Protein AF-A0A2S8ZWD6-F1 (afdb_monomer_lite)

pLDDT: mean 84.06, std 10.16, range [50.44, 96.31]

Sequence (139 aa):
MTQAKFYTILLLFLILGFFHAQSLKLKIVDSESGNPVPHARIILSNTVLYSNDDGFILLPENSNNLEVSASGYQTEKLGNYNSIIKLKPLYKDIEEVKIINVDIKKIFSDVLKNYEKRYYDQHSLYDIIYRKKIIAMIV

Foldseek 3Di:
DVVVVVVVVVVVVVVVVPPDDDWQKAFEAAQPPRAGAFQKWKDQPPDIWGAHPRRIDTHHPPGAFIWIGDPQWDIDTGRDDDSYHHTYGDDDDDPDDDDDDDDPVVVVVVCVVCVCVPPPDDDDDDDDDDDDDDDDDDD

Secondary structure (DSSP, 8-state):
--HHHHHHHHHHHHHGGG----EEEEEEEETTT--B-TT-EEEETTEEEE--TTSEEEEETT--SEEEE-TTB--EEESS--SEEEEPB---PPPP-------HHHHHHHHHHHHHHHH-PPP----------------

Structure (mmCIF, N/CA/C/O backbone):
data_AF-A0A2S8ZWD6-F1
#
_entry.id   AF-A0A2S8ZWD6-F1
#
loop_
_atom_site.group_PDB
_atom_site.id
_atom_site.type_symbol
_atom_site.label_atom_id
_atom_site.label_alt_id
_atom_site.label_comp_id
_atom_site.label_asym_id
_atom_site.label_entity_id
_atom_site.label_seq_id
_atom_site.pdbx_PDB_ins_code
_atom_site.Cartn_x
_atom_site.Cartn_y
_atom_site.Cartn_z
_atom_site.occupancy
_atom_site.B_iso_or_equiv
_atom_site.auth_seq_id
_atom_site.auth_comp_id
_atom_site.auth_asym_id
_atom_site.auth_atom_id
_atom_site.pdbx_PDB_model_num
ATOM 1 N N . MET A 1 1 ? 27.989 -15.617 -56.433 1.00 55.81 1 MET A N 1
ATOM 2 C CA . MET A 1 1 ? 26.880 -14.781 -55.901 1.00 55.81 1 MET A CA 1
ATOM 3 C C . MET A 1 1 ? 26.263 -15.328 -54.598 1.00 55.81 1 MET A C 1
ATOM 5 O O . MET A 1 1 ? 25.186 -14.895 -54.207 1.00 55.81 1 MET A O 1
ATOM 9 N N . THR A 1 2 ? 26.929 -16.269 -53.917 1.00 70.62 2 THR A N 1
ATOM 10 C CA . THR A 1 2 ? 26.431 -16.995 -52.728 1.00 70.62 2 THR A CA 1
ATOM 11 C C . THR A 1 2 ? 27.067 -16.513 -51.422 1.00 70.62 2 THR A C 1
ATOM 13 O O . THR A 1 2 ? 26.361 -16.373 -50.432 1.00 70.62 2 THR A O 1
ATOM 16 N N . GLN A 1 3 ? 28.357 -16.156 -51.433 1.00 71.12 3 GLN A N 1
ATOM 17 C CA . GLN A 1 3 ? 29.059 -15.679 -50.233 1.00 71.12 3 GLN A CA 1
ATOM 18 C C . GLN A 1 3 ? 28.533 -14.327 -49.735 1.00 71.12 3 GLN A C 1
ATOM 20 O O . GLN A 1 3 ? 28.237 -14.175 -48.556 1.00 71.12 3 GLN A O 1
ATOM 25 N N . ALA A 1 4 ? 28.307 -13.369 -50.641 1.00 76.94 4 ALA A N 1
ATOM 26 C CA . ALA A 1 4 ? 27.738 -12.069 -50.281 1.00 76.94 4 ALA A CA 1
ATOM 27 C C . ALA A 1 4 ? 26.372 -12.207 -49.589 1.00 76.94 4 ALA A C 1
ATOM 29 O O . ALA A 1 4 ? 26.150 -11.553 -48.577 1.00 76.94 4 ALA A O 1
ATOM 30 N N . LYS A 1 5 ? 25.511 -13.117 -50.078 1.00 78.19 5 LYS A N 1
ATOM 31 C CA . LYS A 1 5 ? 24.193 -13.418 -49.490 1.00 78.19 5 LYS A CA 1
ATOM 32 C C . LYS A 1 5 ? 24.308 -14.023 -48.089 1.00 78.19 5 LYS A C 1
ATOM 34 O O . LYS A 1 5 ? 23.533 -13.660 -47.214 1.00 78.19 5 LYS A O 1
ATOM 39 N N . PHE A 1 6 ? 25.292 -14.896 -47.864 1.00 83.44 6 PHE A N 1
ATOM 40 C CA . PHE A 1 6 ? 25.565 -15.468 -46.544 1.00 83.44 6 PHE A CA 1
ATOM 41 C C . PHE A 1 6 ? 25.989 -14.391 -45.535 1.00 83.44 6 PHE A C 1
ATOM 43 O O . PHE A 1 6 ? 25.418 -14.316 -44.450 1.00 83.44 6 PHE A O 1
ATOM 50 N N . TYR A 1 7 ? 26.895 -13.486 -45.920 1.00 85.50 7 TYR A N 1
ATOM 51 C CA . TYR A 1 7 ? 27.267 -12.348 -45.072 1.00 85.50 7 TYR A CA 1
ATOM 52 C C . TYR A 1 7 ? 26.099 -11.386 -44.829 1.00 85.50 7 TYR A C 1
ATOM 54 O O . TYR A 1 7 ? 25.987 -10.844 -43.734 1.00 85.50 7 TYR A O 1
ATOM 62 N N . THR A 1 8 ? 25.197 -11.205 -45.803 1.00 84.38 8 THR A N 1
ATOM 63 C CA . THR A 1 8 ? 24.002 -10.366 -45.598 1.00 84.38 8 THR A CA 1
ATOM 64 C C . THR A 1 8 ? 23.041 -10.993 -44.588 1.00 84.38 8 THR A C 1
ATOM 66 O O . THR A 1 8 ? 22.495 -10.288 -43.745 1.00 84.38 8 THR A O 1
ATOM 69 N N . ILE A 1 9 ? 22.861 -12.317 -44.633 1.00 85.75 9 ILE A N 1
ATOM 70 C CA . ILE A 1 9 ? 22.023 -13.056 -43.676 1.00 85.75 9 ILE A CA 1
ATOM 71 C C . ILE A 1 9 ? 22.645 -13.030 -42.274 1.00 85.75 9 ILE A C 1
ATOM 73 O O . ILE A 1 9 ? 21.934 -12.814 -41.295 1.00 85.75 9 ILE A O 1
ATOM 77 N N . LEU A 1 10 ? 23.968 -13.190 -42.170 1.00 84.81 10 LEU A N 1
ATOM 78 C CA . LEU A 1 10 ? 24.691 -13.110 -40.899 1.00 84.81 10 LEU A CA 1
ATOM 79 C C . LEU A 1 10 ? 24.597 -11.708 -40.276 1.00 84.81 10 LEU A C 1
ATOM 81 O O . LEU A 1 10 ? 24.362 -11.578 -39.077 1.00 84.81 10 LEU A O 1
ATOM 85 N N . LEU A 1 11 ? 24.720 -10.659 -41.095 1.00 84.25 11 LEU A N 1
ATOM 86 C CA . LEU A 1 11 ? 24.554 -9.273 -40.659 1.00 84.25 11 LEU A CA 1
ATOM 87 C C . LEU A 1 11 ? 23.120 -8.999 -40.180 1.00 84.25 11 LEU A C 1
ATOM 89 O O . LEU A 1 11 ? 22.932 -8.346 -39.158 1.00 84.25 11 LEU A O 1
ATOM 93 N N . LEU A 1 12 ? 22.112 -9.541 -40.870 1.00 83.75 12 LEU A N 1
ATOM 94 C CA . LEU A 1 12 ? 20.710 -9.415 -40.467 1.00 83.75 12 LEU A CA 1
ATOM 95 C C . LEU A 1 12 ? 20.442 -10.097 -39.114 1.00 83.75 12 LEU A C 1
ATOM 97 O O . LEU A 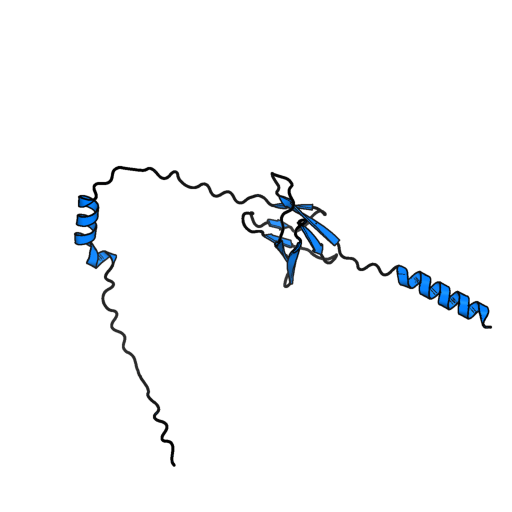1 12 ? 19.761 -9.523 -38.268 1.00 83.75 12 LEU A O 1
ATOM 101 N N . PHE A 1 13 ? 21.031 -11.274 -38.873 1.00 81.31 13 PHE A N 1
ATOM 102 C CA . PHE A 1 13 ? 20.945 -11.965 -37.580 1.00 81.31 13 PHE A CA 1
ATOM 103 C C . PHE A 1 13 ? 21.600 -11.180 -36.436 1.00 81.31 13 PHE A C 1
ATOM 105 O O . PHE A 1 13 ? 21.088 -11.196 -35.319 1.00 81.31 13 PHE A O 1
ATOM 112 N N . LEU A 1 14 ? 22.690 -10.457 -36.708 1.00 78.88 14 LEU A N 1
ATOM 113 C CA . LEU A 1 14 ? 23.361 -9.624 -35.707 1.00 78.88 14 LEU A CA 1
ATOM 114 C C . LEU A 1 14 ? 22.517 -8.397 -35.313 1.00 78.88 14 LEU A C 1
ATOM 116 O O . LEU A 1 14 ? 22.528 -7.986 -34.157 1.00 78.88 14 LEU A O 1
ATOM 120 N N . ILE A 1 15 ? 21.754 -7.832 -36.255 1.00 77.31 15 ILE A N 1
ATOM 121 C CA . ILE A 1 15 ? 20.920 -6.640 -36.020 1.00 77.31 15 ILE A CA 1
ATOM 122 C C . ILE A 1 15 ? 19.639 -6.986 -35.237 1.00 77.31 15 ILE A C 1
ATOM 124 O O . ILE A 1 15 ? 19.160 -6.174 -34.446 1.00 77.31 15 ILE A O 1
ATOM 128 N N . LEU A 1 16 ? 19.113 -8.207 -35.383 1.00 72.06 16 LEU A N 1
ATOM 129 C CA . LEU A 1 16 ? 17.926 -8.670 -34.646 1.00 72.06 16 LEU A CA 1
ATOM 130 C C . LEU A 1 16 ? 18.145 -8.769 -33.122 1.00 72.06 16 LEU A C 1
ATOM 132 O O . LEU A 1 16 ? 17.174 -8.790 -32.372 1.00 72.06 16 LEU A O 1
ATOM 136 N N . GLY A 1 17 ? 19.395 -8.781 -32.646 1.00 68.12 17 GLY A N 1
ATOM 137 C CA . GLY A 1 17 ? 19.715 -8.789 -31.213 1.00 68.12 17 GLY A CA 1
ATOM 138 C C . GLY A 1 17 ? 19.485 -7.455 -30.488 1.00 68.12 17 GLY A C 1
ATOM 139 O O . GLY A 1 17 ? 19.499 -7.435 -29.261 1.00 68.12 17 GLY A O 1
ATOM 140 N N . PHE A 1 18 ? 19.259 -6.351 -31.211 1.00 65.81 18 PHE A N 1
ATOM 141 C CA . PHE A 1 18 ? 19.119 -5.011 -30.618 1.00 65.81 18 PHE A CA 1
ATOM 142 C C . PHE A 1 18 ? 17.680 -4.616 -30.257 1.00 65.81 18 PHE A C 1
ATOM 144 O O . PHE A 1 18 ? 17.454 -3.517 -29.751 1.00 65.81 18 PHE A O 1
ATOM 151 N N . PHE A 1 19 ? 16.697 -5.494 -30.467 1.00 64.19 19 PHE A N 1
ATOM 152 C CA . PHE A 1 19 ? 15.323 -5.254 -30.023 1.00 64.19 19 PHE A CA 1
ATOM 153 C C . PHE A 1 19 ? 15.191 -5.535 -28.517 1.00 64.19 19 PHE A C 1
ATOM 155 O O . PHE A 1 19 ? 14.666 -6.565 -28.098 1.00 64.19 19 PHE A O 1
ATOM 162 N N . HIS A 1 20 ? 15.679 -4.616 -27.683 1.00 59.47 20 HIS A N 1
ATOM 163 C CA . HIS A 1 20 ? 15.364 -4.613 -26.257 1.00 59.47 20 HIS A CA 1
ATOM 164 C C . HIS A 1 20 ? 13.905 -4.187 -26.053 1.00 59.47 20 HIS A C 1
ATOM 166 O O . HIS A 1 20 ? 13.491 -3.123 -26.511 1.00 59.47 20 HIS A O 1
ATOM 172 N N . ALA A 1 21 ? 13.123 -4.999 -25.339 1.00 62.22 21 ALA A N 1
ATOM 173 C CA . ALA A 1 21 ? 11.825 -4.574 -24.831 1.00 62.22 21 ALA A CA 1
ATOM 174 C C . ALA A 1 21 ? 12.040 -3.448 -23.803 1.00 62.22 21 ALA A C 1
ATOM 176 O O . ALA A 1 21 ? 12.643 -3.660 -22.750 1.00 62.22 21 ALA A O 1
ATOM 177 N N . GLN A 1 22 ? 11.589 -2.239 -24.134 1.00 65.88 22 GLN A N 1
ATOM 178 C CA . GLN A 1 22 ? 11.744 -1.037 -23.313 1.00 65.88 22 GLN A CA 1
ATOM 179 C C . GLN A 1 22 ? 10.706 -1.036 -22.181 1.00 65.88 22 GLN A C 1
ATOM 181 O O . GLN A 1 22 ? 9.612 -0.489 -22.305 1.00 65.88 22 GLN A O 1
ATOM 186 N N . SER A 1 23 ? 11.033 -1.706 -21.077 1.00 71.50 23 SER A N 1
ATOM 187 C CA . SER A 1 23 ? 10.281 -1.610 -19.822 1.00 71.50 23 SER A CA 1
ATOM 188 C C . SER A 1 23 ? 11.147 -0.965 -18.748 1.00 71.50 23 SER A C 1
ATOM 190 O O . SER A 1 23 ? 12.241 -1.454 -18.452 1.00 71.50 23 SER A O 1
ATOM 192 N N . LEU A 1 24 ? 10.649 0.104 -18.136 1.00 83.06 24 LEU A N 1
ATOM 193 C CA . LEU A 1 24 ? 11.316 0.782 -17.038 1.00 83.06 24 LEU A CA 1
ATOM 194 C C . LEU A 1 24 ? 11.170 -0.051 -15.761 1.00 83.06 24 LEU A C 1
ATOM 196 O O . LEU A 1 24 ? 10.061 -0.318 -15.297 1.00 83.06 24 LEU A O 1
ATOM 200 N N . LYS A 1 25 ? 12.296 -0.459 -15.176 1.00 88.19 25 LYS A N 1
ATOM 201 C CA . LYS A 1 25 ? 12.317 -1.180 -13.900 1.00 88.19 25 LYS A CA 1
ATOM 202 C C . LYS A 1 25 ? 12.300 -0.190 -12.742 1.00 88.19 25 LYS A C 1
ATOM 204 O O . LYS A 1 25 ? 13.220 0.613 -12.598 1.00 88.19 25 LYS A O 1
ATOM 209 N N . LEU A 1 26 ? 11.283 -0.294 -11.897 1.00 91.12 26 LEU A N 1
ATOM 210 C CA . LEU A 1 26 ? 11.088 0.561 -10.733 1.00 91.12 26 LEU A CA 1
ATOM 211 C C . LEU A 1 26 ? 11.085 -0.270 -9.448 1.00 91.12 26 LEU A C 1
ATOM 213 O O . LEU A 1 26 ? 10.650 -1.420 -9.461 1.00 91.12 26 LEU A O 1
ATOM 217 N N . LYS A 1 27 ? 11.583 0.300 -8.346 1.00 94.50 27 LYS A N 1
ATOM 218 C CA . LYS A 1 27 ? 11.593 -0.324 -7.018 1.00 94.50 27 LYS A CA 1
ATOM 219 C C . LYS A 1 27 ? 10.736 0.466 -6.035 1.00 94.50 27 LYS A C 1
ATOM 221 O O . LYS A 1 27 ? 10.877 1.680 -5.934 1.00 94.50 27 LYS A O 1
ATOM 226 N N . ILE A 1 28 ? 9.893 -0.221 -5.280 1.00 95.12 28 ILE A N 1
ATOM 227 C CA . ILE A 1 28 ? 9.062 0.352 -4.226 1.00 95.12 28 ILE A CA 1
ATOM 228 C C . ILE A 1 28 ? 9.655 -0.061 -2.885 1.00 95.12 28 ILE A C 1
ATOM 230 O O . ILE A 1 28 ? 9.890 -1.245 -2.633 1.00 95.12 28 ILE A O 1
ATOM 234 N N . VAL A 1 29 ? 9.927 0.927 -2.041 1.00 96.31 29 VAL A N 1
ATOM 235 C CA . VAL A 1 29 ? 10.531 0.726 -0.725 1.00 96.31 29 VAL A CA 1
ATOM 236 C C . VAL A 1 29 ? 9.776 1.496 0.345 1.00 96.31 29 VAL A C 1
ATOM 238 O O . VAL A 1 29 ? 9.123 2.504 0.078 1.00 96.31 29 VAL A O 1
ATOM 241 N N . ASP A 1 30 ? 9.895 1.020 1.569 1.00 94.81 30 ASP A N 1
ATOM 242 C CA . ASP A 1 30 ? 9.436 1.697 2.765 1.00 94.81 30 ASP A CA 1
ATOM 243 C C . ASP A 1 30 ? 10.294 2.950 3.008 1.00 94.81 30 ASP A C 1
ATOM 245 O O . ASP A 1 30 ? 11.523 2.910 2.895 1.00 94.81 30 ASP A O 1
ATOM 249 N N . SER A 1 31 ? 9.662 4.089 3.298 1.00 94.12 31 SER A N 1
ATOM 250 C CA . SER A 1 31 ? 10.376 5.356 3.473 1.00 94.12 31 SER A CA 1
ATOM 251 C C . SER A 1 31 ? 11.224 5.428 4.743 1.00 94.12 31 SER A C 1
ATOM 253 O O . SER A 1 31 ? 12.138 6.249 4.795 1.00 94.12 31 SER A O 1
ATOM 255 N N . GLU A 1 32 ? 10.914 4.612 5.749 1.00 93.19 32 GLU A N 1
ATOM 256 C CA . GLU A 1 32 ? 11.529 4.638 7.077 1.00 93.19 32 GLU A CA 1
ATOM 257 C C . GLU A 1 32 ? 12.568 3.535 7.236 1.00 93.19 32 GLU A C 1
ATOM 259 O O . GLU A 1 32 ? 13.713 3.807 7.588 1.00 93.19 32 GLU A O 1
ATOM 264 N N . SER A 1 33 ? 12.192 2.295 6.925 1.00 92.75 33 SER A N 1
ATOM 265 C CA . SER A 1 33 ? 13.090 1.143 7.022 1.00 92.75 33 SER A CA 1
ATOM 266 C C . SER A 1 33 ? 13.946 0.936 5.772 1.00 92.75 33 SER A C 1
ATOM 268 O O . SER A 1 33 ? 14.981 0.277 5.842 1.00 92.75 33 SER A O 1
ATOM 270 N N . GLY A 1 34 ? 13.538 1.475 4.616 1.00 92.44 34 GLY A N 1
ATOM 271 C CA . GLY A 1 34 ? 14.213 1.244 3.333 1.00 92.44 34 GLY A CA 1
ATOM 272 C C . GLY A 1 34 ? 14.011 -0.163 2.757 1.00 92.44 34 GLY A C 1
ATOM 273 O O . GLY A 1 34 ? 14.551 -0.470 1.690 1.00 92.44 34 GLY A O 1
ATOM 274 N N . ASN A 1 35 ? 13.235 -1.011 3.435 1.00 95.19 35 ASN A N 1
ATOM 275 C CA . ASN A 1 35 ? 12.944 -2.371 3.002 1.00 95.19 35 ASN A CA 1
ATOM 276 C C . ASN A 1 35 ? 12.045 -2.377 1.757 1.00 95.19 35 ASN A C 1
ATOM 278 O O . ASN A 1 35 ? 11.249 -1.454 1.567 1.00 95.19 35 ASN A O 1
ATOM 282 N N . PRO A 1 36 ? 12.157 -3.394 0.886 1.00 95.94 36 PRO A N 1
ATOM 283 C CA . PRO A 1 36 ? 11.261 -3.526 -0.255 1.00 95.94 36 PRO A CA 1
ATOM 284 C C . PRO A 1 36 ? 9.811 -3.717 0.202 1.00 95.94 36 PRO A C 1
ATOM 286 O O . PRO A 1 36 ? 9.555 -4.434 1.167 1.00 95.94 36 PRO A O 1
ATOM 289 N N . VAL A 1 37 ? 8.871 -3.092 -0.513 1.00 96.12 37 VAL A N 1
ATOM 290 C CA . VAL A 1 37 ? 7.432 -3.275 -0.271 1.00 96.12 37 VAL A CA 1
ATOM 291 C C . VAL A 1 37 ? 6.878 -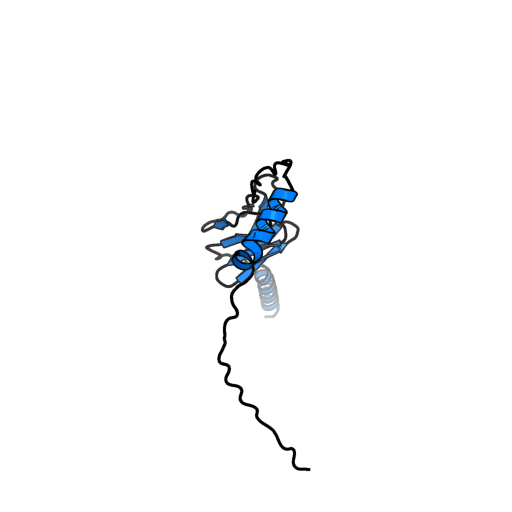4.262 -1.303 1.00 96.12 37 VAL A C 1
ATOM 293 O O . VAL A 1 37 ? 6.730 -3.899 -2.481 1.00 96.12 37 VAL A O 1
ATOM 296 N N . PRO A 1 38 ? 6.580 -5.508 -0.897 1.00 94.31 38 PRO A N 1
ATOM 297 C CA . PRO A 1 38 ? 6.042 -6.513 -1.799 1.00 94.31 38 PRO A CA 1
ATOM 298 C C . PRO A 1 38 ? 4.564 -6.255 -2.101 1.00 94.31 38 PRO A C 1
ATOM 300 O O . PRO A 1 38 ? 3.852 -5.640 -1.304 1.00 94.31 38 PRO A O 1
ATOM 303 N N . HIS A 1 39 ? 4.091 -6.756 -3.244 1.00 94.19 39 HIS A N 1
ATOM 304 C CA . HIS A 1 39 ? 2.678 -6.714 -3.648 1.00 94.19 39 HIS A CA 1
ATOM 305 C C . HIS A 1 39 ? 2.040 -5.3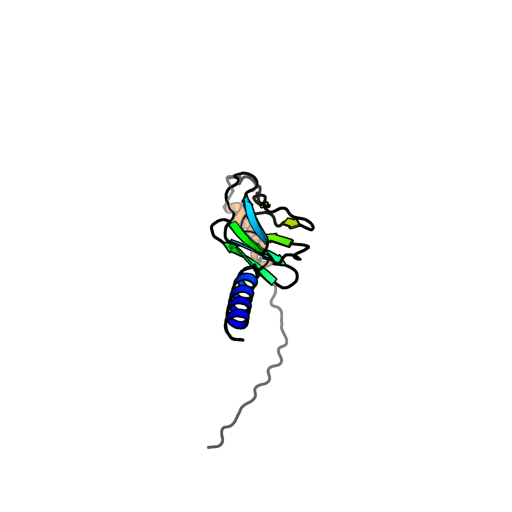13 -3.652 1.00 94.19 39 HIS A C 1
ATOM 307 O O . HIS A 1 39 ? 0.818 -5.171 -3.549 1.00 94.19 39 HIS A O 1
ATOM 313 N N . ALA A 1 40 ? 2.844 -4.261 -3.788 1.00 95.19 40 ALA A N 1
ATOM 314 C CA . ALA A 1 40 ? 2.349 -2.906 -3.933 1.00 95.19 40 ALA A CA 1
ATOM 315 C C . ALA A 1 40 ? 1.632 -2.767 -5.280 1.00 95.19 40 ALA A C 1
ATOM 317 O O . ALA A 1 40 ? 2.142 -3.164 -6.328 1.00 95.19 40 ALA A O 1
ATOM 318 N N . ARG A 1 41 ? 0.431 -2.201 -5.237 1.00 95.19 41 ARG A N 1
ATOM 319 C CA . ARG A 1 41 ? -0.445 -1.988 -6.383 1.00 95.19 41 ARG A CA 1
ATOM 320 C C . ARG A 1 41 ? -0.135 -0.643 -7.021 1.00 95.19 41 ARG A C 1
ATOM 322 O O . ARG A 1 41 ? -0.232 0.386 -6.351 1.00 95.19 41 ARG A O 1
ATOM 329 N N . ILE A 1 42 ? 0.134 -0.647 -8.322 1.00 93.25 42 ILE A N 1
ATOM 330 C CA . ILE A 1 42 ? 0.201 0.561 -9.143 1.00 93.25 42 ILE A CA 1
ATOM 331 C C . ILE A 1 42 ? -0.984 0.588 -10.106 1.00 93.25 42 ILE A C 1
ATOM 333 O O . ILE A 1 42 ? -1.232 -0.382 -10.821 1.00 93.25 42 ILE A O 1
ATOM 337 N N . ILE A 1 43 ? -1.700 1.710 -10.138 1.00 91.56 43 ILE A N 1
ATOM 338 C CA . ILE A 1 43 ? -2.748 1.984 -11.121 1.00 91.56 43 ILE A CA 1
ATOM 339 C C . ILE A 1 43 ? -2.195 2.961 -12.163 1.00 91.56 43 ILE A C 1
ATOM 341 O O . ILE A 1 43 ? -1.751 4.058 -11.825 1.00 91.56 43 ILE A O 1
ATOM 345 N N . LEU A 1 44 ? -2.236 2.546 -13.431 1.00 86.69 44 LEU A N 1
ATOM 346 C CA . LEU A 1 44 ? -1.890 3.349 -14.604 1.00 86.69 44 LEU A CA 1
ATOM 347 C C . LEU A 1 44 ? -3.116 3.464 -15.499 1.00 86.69 44 LEU A C 1
ATOM 349 O O . LEU A 1 44 ? -3.394 2.535 -16.257 1.00 86.69 44 LEU A O 1
ATOM 353 N N . SER A 1 45 ? -3.815 4.599 -15.474 1.00 80.69 45 SER A N 1
ATOM 354 C CA . SER A 1 45 ? -5.040 4.811 -16.266 1.00 80.69 45 SER A CA 1
ATOM 355 C C . SER A 1 45 ? -6.064 3.671 -16.075 1.00 80.69 45 SER A C 1
ATOM 357 O O . SER A 1 45 ? -6.846 3.711 -15.132 1.00 80.69 45 SER A O 1
ATOM 359 N N . ASN A 1 46 ? -6.017 2.623 -16.908 1.00 80.31 46 ASN A N 1
ATOM 360 C CA . ASN A 1 46 ? -6.893 1.446 -16.867 1.00 80.31 46 ASN A CA 1
ATOM 361 C C . ASN A 1 46 ? -6.181 0.117 -16.544 1.00 80.31 46 ASN A C 1
ATOM 363 O O . ASN A 1 46 ? -6.816 -0.933 -16.593 1.00 80.31 46 ASN A O 1
ATOM 367 N N . THR A 1 47 ? -4.883 0.132 -16.237 1.00 86.56 47 THR A N 1
ATOM 368 C CA . THR A 1 47 ? -4.110 -1.080 -15.924 1.00 86.56 47 THR A CA 1
ATOM 369 C C . THR A 1 47 ? -3.721 -1.102 -14.456 1.00 86.56 47 THR A C 1
ATOM 371 O O . THR A 1 47 ? -3.321 -0.080 -13.897 1.00 86.56 47 THR A O 1
ATOM 374 N N . VAL A 1 48 ? -3.807 -2.282 -13.849 1.00 91.06 48 VAL A N 1
ATOM 375 C CA . VAL A 1 48 ? -3.324 -2.536 -12.493 1.00 91.06 48 VAL A CA 1
ATOM 376 C C . VAL A 1 48 ? -2.120 -3.461 -12.576 1.00 91.06 48 VAL A C 1
ATOM 378 O O . VAL A 1 48 ? -2.194 -4.524 -13.188 1.00 91.06 48 VAL A O 1
ATOM 381 N N . LEU A 1 49 ? -1.016 -3.047 -11.964 1.00 91.75 49 LEU A N 1
ATOM 382 C CA . LEU A 1 49 ? 0.218 -3.818 -11.868 1.00 91.75 49 LEU A CA 1
ATOM 383 C C . LEU A 1 49 ? 0.577 -4.019 -10.394 1.00 91.75 49 LEU A C 1
ATOM 385 O O . LEU A 1 49 ? 0.213 -3.203 -9.546 1.00 91.75 49 LEU A O 1
ATOM 389 N N . TYR A 1 50 ? 1.311 -5.088 -10.100 1.00 94.12 50 TYR A N 1
ATOM 390 C CA . TYR A 1 50 ? 1.756 -5.417 -8.748 1.00 94.12 50 TYR A CA 1
ATOM 391 C C . TYR A 1 50 ? 3.275 -5.569 -8.707 1.00 94.12 50 TYR A C 1
ATOM 393 O O . TYR A 1 50 ? 3.866 -6.099 -9.651 1.00 94.12 50 TYR A O 1
ATOM 401 N N . SER A 1 51 ? 3.905 -5.107 -7.625 1.00 94.69 51 SER A N 1
ATOM 402 C CA . SER A 1 51 ? 5.316 -5.401 -7.370 1.00 94.69 51 SER A CA 1
ATOM 403 C C . SER A 1 51 ? 5.518 -6.852 -6.935 1.00 94.69 51 SER A C 1
ATOM 405 O O . SER A 1 51 ? 4.634 -7.470 -6.339 1.00 94.69 51 SER A O 1
ATOM 407 N N . ASN A 1 52 ? 6.698 -7.393 -7.236 1.00 94.94 52 ASN A N 1
ATOM 408 C CA . ASN A 1 52 ? 7.126 -8.706 -6.760 1.00 94.94 52 ASN A CA 1
ATOM 409 C C . ASN A 1 52 ? 7.596 -8.663 -5.289 1.00 94.94 52 ASN A C 1
ATOM 411 O O . ASN A 1 52 ? 7.579 -7.606 -4.656 1.00 94.94 52 ASN A O 1
ATOM 415 N N . ASP A 1 53 ? 8.069 -9.798 -4.768 1.00 95.19 53 ASP A N 1
ATOM 416 C CA . ASP A 1 53 ? 8.554 -9.929 -3.384 1.00 95.19 53 ASP A CA 1
ATOM 417 C C . ASP A 1 53 ? 9.739 -9.000 -3.051 1.00 95.19 53 ASP A C 1
ATOM 419 O O . ASP A 1 53 ? 9.877 -8.528 -1.925 1.00 95.19 53 ASP A O 1
ATOM 423 N N . ASP A 1 54 ? 10.555 -8.664 -4.052 1.00 94.06 54 ASP A N 1
ATOM 424 C CA . ASP A 1 54 ? 11.689 -7.739 -3.927 1.00 94.06 54 ASP A CA 1
ATOM 425 C C . ASP A 1 54 ? 11.291 -6.257 -4.097 1.00 94.06 54 ASP A C 1
ATOM 427 O O . ASP A 1 54 ? 12.151 -5.365 -4.131 1.00 94.06 54 ASP A O 1
ATOM 431 N N . GLY A 1 55 ? 9.993 -5.973 -4.249 1.00 92.69 55 GLY A N 1
ATOM 432 C CA . GLY A 1 55 ? 9.448 -4.633 -4.456 1.00 92.69 55 GLY A CA 1
ATOM 433 C C . GLY A 1 55 ? 9.695 -4.059 -5.853 1.00 92.69 55 GLY A C 1
ATOM 434 O O . GLY A 1 55 ? 9.526 -2.859 -6.056 1.00 92.69 55 GLY A O 1
ATOM 435 N N . PHE A 1 56 ? 10.103 -4.869 -6.831 1.00 94.62 56 PHE A N 1
ATOM 436 C CA . PHE A 1 56 ? 10.294 -4.434 -8.213 1.00 94.62 56 PHE A CA 1
ATOM 437 C C . PHE A 1 56 ? 9.022 -4.546 -9.050 1.00 94.62 56 PHE A C 1
ATOM 439 O O . PHE A 1 56 ? 8.227 -5.472 -8.896 1.00 94.62 56 PHE A O 1
ATOM 446 N N . ILE A 1 57 ? 8.885 -3.627 -10.002 1.00 92.00 57 ILE A N 1
ATOM 447 C CA . ILE A 1 57 ? 7.818 -3.608 -10.999 1.00 92.00 57 ILE A CA 1
ATOM 448 C C . ILE A 1 57 ? 8.362 -3.129 -12.348 1.00 92.00 57 ILE A C 1
ATOM 450 O O . ILE A 1 57 ? 9.307 -2.339 -12.406 1.00 92.00 57 ILE A O 1
ATOM 454 N N . LEU A 1 58 ? 7.781 -3.632 -13.434 1.00 89.38 58 LEU A N 1
ATOM 455 C CA . LEU A 1 58 ? 8.100 -3.216 -14.797 1.00 89.38 58 LEU A CA 1
ATOM 456 C C . LEU A 1 58 ? 6.988 -2.306 -15.312 1.00 89.38 58 LEU A C 1
ATOM 458 O O . LEU A 1 58 ? 5.824 -2.703 -15.344 1.00 89.38 58 LEU A O 1
ATOM 462 N N . LEU A 1 59 ? 7.356 -1.090 -15.703 1.00 86.50 59 LEU A N 1
ATOM 463 C CA . LEU A 1 59 ? 6.450 -0.074 -16.219 1.00 86.50 59 LEU A CA 1
ATOM 464 C C . LEU A 1 59 ? 6.706 0.180 -17.715 1.00 86.50 59 LEU A C 1
ATOM 466 O O . LEU A 1 59 ? 7.857 0.118 -18.155 1.00 86.50 59 LEU A O 1
ATOM 470 N N . PRO A 1 60 ? 5.671 0.484 -18.516 1.00 82.69 60 PRO A N 1
ATOM 471 C CA . PRO A 1 60 ? 5.853 0.997 -19.876 1.00 82.69 60 PRO A CA 1
ATOM 472 C C . PRO A 1 60 ? 6.536 2.378 -19.856 1.00 82.69 60 PRO A C 1
ATOM 474 O O . PRO A 1 60 ? 6.223 3.180 -18.986 1.00 82.69 60 PRO A O 1
ATOM 477 N N . GLU A 1 61 ? 7.404 2.709 -20.821 1.00 73.38 61 GLU A N 1
ATOM 478 C CA . GLU A 1 61 ? 8.168 3.983 -20.823 1.00 73.38 61 GLU A CA 1
ATOM 479 C C . GLU A 1 61 ? 7.315 5.264 -20.704 1.00 73.38 61 GLU A C 1
ATOM 481 O O . GLU A 1 61 ? 7.780 6.258 -20.155 1.00 73.38 61 GLU A O 1
ATOM 486 N N . ASN A 1 62 ? 6.058 5.241 -21.158 1.00 72.50 62 ASN A N 1
ATOM 487 C CA . ASN A 1 62 ? 5.163 6.406 -21.155 1.00 72.50 62 ASN A CA 1
ATOM 488 C C . ASN A 1 62 ? 4.150 6.403 -20.001 1.00 72.50 62 ASN A C 1
ATOM 490 O O . ASN A 1 62 ? 3.059 6.970 -20.116 1.00 72.50 62 ASN A O 1
ATOM 494 N N . SER A 1 63 ? 4.458 5.725 -18.896 1.00 76.06 63 SER A N 1
ATOM 495 C CA . SER A 1 63 ? 3.569 5.712 -17.743 1.00 76.06 63 SER A CA 1
ATOM 496 C C . SER A 1 63 ? 3.634 7.024 -16.970 1.00 76.06 63 SER A C 1
ATOM 498 O O . SER A 1 63 ? 4.569 7.250 -16.217 1.00 76.06 63 SER A O 1
ATOM 500 N N . ASN A 1 64 ? 2.626 7.877 -17.125 1.00 79.06 64 ASN A N 1
ATOM 501 C CA . ASN A 1 64 ? 2.472 9.106 -16.344 1.00 79.06 64 ASN A CA 1
ATOM 502 C C . ASN A 1 64 ? 1.344 8.945 -15.320 1.00 79.06 64 ASN A C 1
ATOM 504 O O . ASN A 1 64 ? 0.435 8.139 -15.523 1.00 79.06 64 ASN A O 1
ATOM 508 N N . ASN A 1 65 ? 1.372 9.750 -14.253 1.00 85.44 65 ASN A N 1
ATOM 509 C CA . ASN A 1 65 ? 0.337 9.783 -13.211 1.00 85.44 65 ASN A CA 1
ATOM 510 C C . ASN A 1 65 ? 0.112 8.417 -12.542 1.00 85.44 65 ASN A C 1
ATOM 512 O O . ASN A 1 65 ? -0.975 7.842 -12.609 1.00 85.44 65 ASN A O 1
ATOM 516 N N . LEU A 1 66 ? 1.155 7.904 -11.892 1.00 89.44 66 LEU A N 1
ATOM 517 C CA . LEU A 1 66 ? 1.084 6.657 -11.140 1.00 89.44 66 LEU A CA 1
ATOM 518 C C . LEU A 1 66 ? 0.340 6.875 -9.824 1.00 89.44 66 LEU A C 1
ATOM 520 O O . LEU A 1 66 ? 0.696 7.766 -9.054 1.00 89.44 66 LEU A O 1
ATOM 524 N N . GLU A 1 67 ? -0.632 6.021 -9.526 1.00 93.31 67 GLU A N 1
ATOM 525 C CA . GLU A 1 67 ? -1.165 5.878 -8.171 1.00 93.31 67 GLU A CA 1
ATOM 526 C C . GLU A 1 67 ? -0.612 4.592 -7.559 1.00 93.31 67 GLU A C 1
ATOM 528 O O . GLU A 1 67 ? -0.897 3.499 -8.049 1.00 93.31 67 GLU A O 1
ATOM 533 N N . VAL A 1 68 ? 0.192 4.724 -6.503 1.00 94.31 68 VAL A N 1
ATOM 534 C CA . VAL A 1 68 ? 0.847 3.601 -5.822 1.00 94.31 68 VAL A CA 1
ATOM 535 C C . VAL A 1 68 ? 0.227 3.409 -4.447 1.00 94.31 68 VAL A C 1
ATOM 537 O O . VAL A 1 68 ? 0.114 4.351 -3.666 1.00 94.31 68 VAL A O 1
ATOM 540 N N . SER A 1 69 ? -0.160 2.175 -4.139 1.00 94.62 69 SER A N 1
ATOM 541 C CA . SER A 1 69 ? -0.810 1.815 -2.880 1.00 94.62 69 SER A CA 1
ATOM 542 C C . SER A 1 69 ? -0.340 0.448 -2.394 1.00 94.62 69 SER A C 1
ATOM 544 O O . SER A 1 69 ? -0.141 -0.469 -3.186 1.00 94.62 69 SER A O 1
ATOM 546 N N . ALA A 1 70 ? -0.180 0.295 -1.086 1.00 95.19 70 ALA A N 1
ATOM 547 C CA . ALA A 1 70 ? 0.144 -0.977 -0.454 1.00 95.19 70 ALA A CA 1
ATOM 548 C C . ALA A 1 70 ? -0.568 -1.068 0.899 1.00 95.19 70 ALA A C 1
ATOM 550 O O . ALA A 1 70 ? -0.915 -0.052 1.503 1.00 95.19 70 ALA A O 1
ATOM 551 N N . SER A 1 71 ? -0.811 -2.290 1.371 1.00 92.19 71 SER A N 1
ATOM 552 C CA . SER A 1 71 ? -1.437 -2.500 2.678 1.00 92.19 71 SER A CA 1
ATOM 553 C C . SER A 1 71 ? -0.536 -1.963 3.789 1.00 92.19 71 SER A C 1
ATOM 555 O O . SER A 1 71 ? 0.635 -2.320 3.845 1.00 92.19 71 SER A O 1
ATOM 557 N N . GLY A 1 72 ? -1.083 -1.129 4.675 1.00 91.44 72 GLY A N 1
ATOM 558 C CA . GLY A 1 72 ? -0.314 -0.506 5.756 1.00 91.44 72 GLY A CA 1
ATOM 559 C C . GLY A 1 72 ? 0.521 0.704 5.330 1.00 91.44 72 GLY A C 1
ATOM 560 O O . GLY A 1 72 ? 1.287 1.204 6.143 1.00 91.44 72 GLY A O 1
ATOM 561 N N . TYR A 1 73 ? 0.356 1.201 4.100 1.00 94.81 73 TYR A N 1
ATOM 562 C CA . TYR A 1 73 ? 1.048 2.387 3.591 1.00 94.81 73 TYR A CA 1
ATOM 563 C C . TYR A 1 73 ? 0.063 3.451 3.105 1.00 94.81 73 TYR A C 1
ATOM 565 O O . TYR A 1 73 ? -1.046 3.154 2.654 1.00 94.81 73 TYR A O 1
ATOM 573 N N . GLN A 1 74 ? 0.487 4.710 3.164 1.00 94.19 74 GLN A N 1
ATOM 574 C CA . GLN A 1 74 ? -0.230 5.819 2.553 1.00 94.19 74 GLN A CA 1
ATOM 575 C C . GLN A 1 74 ? -0.175 5.703 1.021 1.00 94.19 74 GLN A C 1
ATOM 577 O O . GLN A 1 74 ? 0.860 5.378 0.441 1.00 94.19 74 GLN A O 1
ATOM 582 N N . THR A 1 75 ? -1.309 5.957 0.364 1.00 94.44 75 THR A N 1
ATOM 583 C CA . THR A 1 75 ? -1.386 5.979 -1.105 1.00 94.44 75 THR A CA 1
ATOM 584 C C . THR A 1 75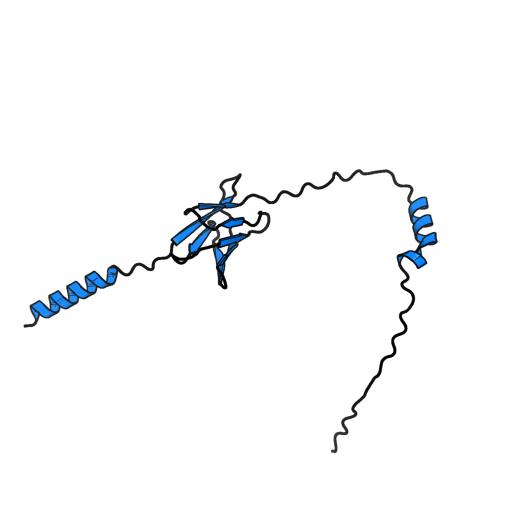 ? -0.777 7.270 -1.638 1.00 94.44 75 THR A C 1
ATOM 586 O O . THR A 1 75 ? -1.136 8.354 -1.181 1.00 94.44 75 THR A O 1
ATOM 589 N N . GLU A 1 76 ? 0.099 7.150 -2.632 1.00 92.06 76 GLU A N 1
ATOM 590 C CA . GLU A 1 76 ? 0.825 8.269 -3.234 1.00 92.06 76 GLU A CA 1
ATOM 591 C C . GLU A 1 76 ? 0.471 8.403 -4.720 1.00 92.06 76 GLU A C 1
ATOM 593 O O . GLU A 1 76 ? 0.385 7.410 -5.448 1.00 92.06 76 GLU A O 1
ATOM 598 N N . LYS A 1 77 ? 0.273 9.645 -5.177 1.00 92.94 77 LYS A N 1
ATOM 599 C CA . LYS A 1 77 ? 0.012 9.981 -6.585 1.00 92.94 77 LYS A CA 1
ATOM 600 C C . LYS A 1 77 ? 1.195 10.749 -7.148 1.00 92.94 77 LYS A C 1
ATOM 602 O O . LYS A 1 77 ? 1.484 11.859 -6.708 1.00 92.94 77 LYS A O 1
ATOM 607 N N . LEU A 1 78 ? 1.873 10.163 -8.125 1.00 88.62 78 LEU A N 1
ATOM 608 C CA . LEU A 1 78 ? 3.137 10.662 -8.652 1.00 88.62 78 LEU A CA 1
ATOM 609 C C . LEU A 1 78 ? 2.985 11.028 -10.128 1.00 88.62 78 LEU A C 1
ATOM 611 O O . LEU A 1 78 ? 2.776 10.163 -10.979 1.00 88.62 78 LEU A O 1
ATOM 615 N N . GLY A 1 79 ? 3.110 12.323 -10.431 1.00 81.31 79 GLY A N 1
ATOM 616 C CA . GLY A 1 79 ? 3.177 12.819 -11.810 1.00 81.31 79 GLY A CA 1
ATOM 617 C C . GLY A 1 79 ? 4.537 12.544 -12.458 1.00 81.31 79 GLY A C 1
ATOM 618 O O . GLY A 1 79 ? 4.589 12.111 -13.602 1.00 81.31 79 GLY A O 1
ATOM 619 N N . ASN A 1 80 ? 5.614 12.716 -11.684 1.00 78.06 80 ASN A N 1
ATOM 620 C CA . ASN A 1 80 ? 6.989 12.366 -12.037 1.00 78.06 80 ASN A CA 1
ATOM 621 C C . ASN A 1 80 ? 7.562 11.457 -10.947 1.00 78.06 80 ASN A C 1
ATOM 623 O O . ASN A 1 80 ? 7.332 11.693 -9.759 1.00 78.06 80 ASN A O 1
ATOM 627 N N . TYR A 1 81 ? 8.317 10.437 -11.337 1.00 80.62 81 TYR A N 1
ATOM 628 C CA . TYR A 1 81 ? 8.893 9.466 -10.414 1.00 80.62 81 TYR A CA 1
ATOM 629 C C . TYR A 1 81 ? 10.295 9.064 -10.866 1.00 80.62 81 TYR A C 1
ATOM 631 O O . TYR A 1 81 ? 10.621 9.061 -12.051 1.00 80.62 81 TYR A O 1
ATOM 639 N N . ASN A 1 82 ? 11.126 8.724 -9.886 1.00 81.88 82 ASN A N 1
ATOM 640 C CA . ASN A 1 82 ? 12.446 8.155 -10.119 1.00 81.88 82 ASN A CA 1
ATOM 641 C C . ASN A 1 82 ? 12.344 6.626 -10.199 1.00 81.88 82 ASN A C 1
ATOM 643 O O . ASN A 1 82 ? 11.293 6.041 -9.947 1.00 81.88 82 ASN A O 1
ATOM 647 N N . SER A 1 83 ? 13.466 5.955 -10.455 1.00 86.94 83 SER A N 1
ATOM 648 C CA . SER A 1 83 ? 13.564 4.489 -10.404 1.00 86.94 83 SER A CA 1
ATOM 649 C C . SER A 1 83 ? 13.233 3.880 -9.032 1.00 86.94 83 SER A C 1
ATOM 651 O O . SER A 1 83 ? 13.076 2.664 -8.930 1.00 86.94 83 SER A O 1
ATOM 653 N N . ILE A 1 84 ? 13.119 4.698 -7.978 1.00 91.94 84 ILE A N 1
ATOM 654 C CA . ILE A 1 84 ? 12.755 4.279 -6.623 1.00 91.94 84 ILE A CA 1
ATOM 655 C C . ILE A 1 84 ? 11.591 5.136 -6.115 1.00 91.94 84 ILE A C 1
ATOM 657 O O . ILE A 1 84 ? 11.707 6.361 -6.043 1.00 91.94 84 ILE A O 1
ATOM 661 N N . ILE A 1 85 ? 10.503 4.483 -5.710 1.00 93.25 85 ILE A N 1
ATOM 662 C CA . ILE A 1 85 ? 9.348 5.089 -5.040 1.00 93.25 85 ILE A CA 1
ATOM 663 C C . ILE A 1 85 ? 9.400 4.717 -3.560 1.00 93.25 85 ILE A C 1
ATOM 665 O O . ILE A 1 85 ? 9.558 3.548 -3.215 1.00 93.25 85 ILE A O 1
ATOM 669 N N . LYS A 1 86 ? 9.266 5.717 -2.687 1.00 94.56 86 LYS A N 1
ATOM 670 C CA . LYS A 1 86 ? 9.251 5.531 -1.234 1.00 94.56 86 LYS A CA 1
ATOM 671 C C . LYS A 1 86 ? 7.830 5.705 -0.711 1.00 94.56 86 LYS A C 1
ATOM 673 O O . LYS A 1 86 ? 7.272 6.787 -0.866 1.00 94.56 86 LYS A O 1
ATOM 678 N N . LEU A 1 87 ? 7.267 4.667 -0.102 1.00 94.75 87 LEU A N 1
ATOM 679 C CA . LEU A 1 87 ? 5.943 4.711 0.517 1.00 94.75 87 LEU A CA 1
ATOM 680 C C . LEU A 1 87 ? 6.059 4.964 2.016 1.00 94.75 87 LEU A C 1
ATOM 682 O O . LEU A 1 87 ? 6.888 4.353 2.689 1.00 94.75 87 LEU A O 1
ATOM 686 N N . LYS A 1 88 ? 5.196 5.838 2.534 1.00 94.62 88 LYS A N 1
ATOM 687 C CA . LYS A 1 88 ? 5.117 6.129 3.967 1.00 94.62 88 LYS A CA 1
ATOM 688 C C . LYS A 1 88 ? 4.224 5.114 4.671 1.00 94.62 88 LYS A C 1
ATOM 690 O O . LYS A 1 88 ? 3.105 4.904 4.190 1.00 94.62 88 LYS A O 1
ATOM 695 N N . PRO A 1 89 ? 4.668 4.498 5.777 1.00 92.75 89 PRO A N 1
ATOM 696 C CA . PRO A 1 89 ? 3.791 3.687 6.606 1.00 92.75 89 PRO A CA 1
ATOM 697 C C . PRO A 1 89 ? 2.569 4.492 7.056 1.00 92.75 89 PRO A C 1
ATOM 699 O O . PRO A 1 89 ? 2.650 5.683 7.359 1.00 92.75 89 PRO A O 1
ATOM 702 N N . LEU A 1 90 ? 1.412 3.840 7.072 1.00 92.00 90 LEU A N 1
ATOM 703 C CA . LEU A 1 90 ? 0.177 4.426 7.563 1.00 92.00 90 LEU A CA 1
ATOM 704 C C . LEU A 1 90 ? 0.094 4.198 9.071 1.00 92.00 90 LEU A C 1
ATOM 706 O O . LEU A 1 90 ? -0.328 3.135 9.528 1.00 92.00 90 LEU A O 1
ATOM 710 N N . TYR A 1 91 ? 0.462 5.214 9.840 1.00 84.62 91 TYR A N 1
ATOM 711 C CA . TYR A 1 91 ? 0.220 5.219 11.275 1.00 84.62 91 TYR A CA 1
ATOM 712 C C . TYR A 1 91 ? -1.211 5.642 11.567 1.00 84.62 91 TYR A C 1
ATOM 714 O O . TYR A 1 91 ? -1.711 6.639 11.044 1.00 84.62 91 TYR A O 1
ATOM 722 N N . LYS A 1 92 ? -1.875 4.864 12.418 1.00 76.06 92 LYS A N 1
ATOM 723 C CA . LYS A 1 92 ? -3.138 5.252 13.026 1.00 76.06 92 LYS A CA 1
ATOM 724 C C . LYS A 1 92 ? -2.893 5.416 14.512 1.00 76.06 92 LYS A C 1
ATOM 726 O O . LYS A 1 92 ? -2.727 4.421 15.214 1.00 76.06 92 LYS A O 1
ATOM 731 N N . ASP A 1 93 ? -2.906 6.660 14.967 1.00 76.62 93 ASP A N 1
ATOM 732 C CA . ASP A 1 93 ? -2.954 6.941 16.392 1.00 76.62 93 ASP A CA 1
ATOM 733 C C . ASP A 1 93 ? -4.273 6.384 16.932 1.00 76.62 93 ASP A C 1
ATOM 735 O O . ASP A 1 93 ? -5.367 6.740 16.481 1.00 76.62 93 ASP A O 1
ATOM 739 N N . ILE A 1 94 ? -4.161 5.424 17.843 1.00 80.31 94 ILE A N 1
ATOM 740 C CA . ILE A 1 94 ? -5.296 4.873 18.573 1.00 80.31 94 ILE A CA 1
ATOM 741 C C . ILE A 1 94 ? -5.397 5.607 19.901 1.00 80.31 94 ILE A C 1
ATOM 743 O O . ILE A 1 94 ? -4.407 5.747 20.619 1.00 80.31 94 ILE A O 1
ATOM 747 N N . GLU A 1 95 ? -6.595 6.091 20.223 1.00 81.62 95 GLU A N 1
ATOM 748 C CA . GLU A 1 95 ? -6.840 6.681 21.534 1.00 81.62 95 GLU A CA 1
ATOM 749 C C . GLU A 1 95 ? -6.590 5.634 22.624 1.00 81.62 95 GLU A C 1
ATOM 751 O O . GLU A 1 95 ? -7.013 4.478 22.519 1.00 81.62 95 GLU A O 1
ATOM 756 N N . GLU A 1 96 ? -5.881 6.046 23.672 1.0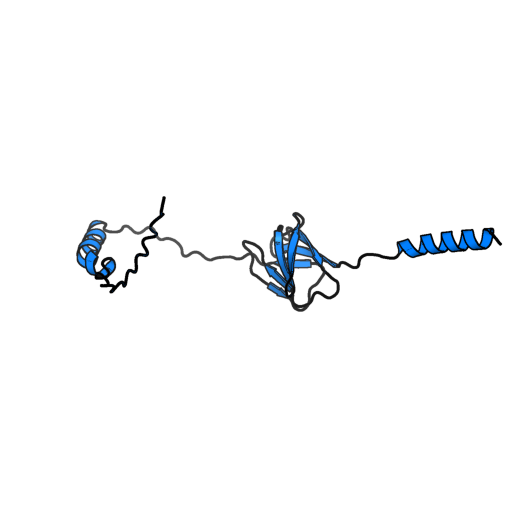0 81.44 96 GLU A N 1
ATOM 757 C CA . GLU A 1 96 ? -5.598 5.202 24.824 1.00 81.44 96 GLU A CA 1
ATOM 758 C C . GLU A 1 96 ? -6.909 4.723 25.467 1.00 81.44 96 GLU A C 1
ATOM 760 O O . GLU A 1 96 ? -7.751 5.519 25.896 1.00 81.44 96 GLU A O 1
ATOM 765 N N . VAL A 1 97 ? -7.081 3.403 25.565 1.00 83.56 97 VAL A N 1
ATOM 766 C CA . VAL A 1 97 ? -8.255 2.814 26.213 1.00 83.56 97 VAL A CA 1
ATOM 767 C C . VAL A 1 97 ? -8.089 2.923 27.725 1.00 83.56 97 VAL A C 1
ATOM 769 O O . VAL A 1 97 ? -7.325 2.183 28.343 1.00 83.56 97 VAL A O 1
ATOM 772 N N . LYS A 1 98 ? -8.841 3.832 28.347 1.00 81.56 98 LYS A N 1
ATOM 773 C CA . LYS A 1 98 ? -8.888 3.956 29.807 1.00 81.56 98 LYS A CA 1
ATOM 774 C C . LYS A 1 98 ? -9.800 2.883 30.395 1.00 81.56 98 LYS A C 1
ATOM 776 O O . LYS A 1 98 ? -11.012 2.904 30.180 1.00 81.56 98 LYS A O 1
ATOM 781 N N . ILE A 1 99 ? -9.230 1.974 31.183 1.00 80.88 99 ILE A N 1
ATOM 782 C CA . ILE A 1 99 ? -10.007 1.024 31.985 1.00 80.88 99 ILE A CA 1
ATOM 783 C C . ILE A 1 99 ? -10.580 1.788 33.180 1.00 80.88 99 ILE A C 1
ATOM 785 O O . ILE A 1 99 ? -9.887 2.056 34.159 1.00 80.88 99 ILE A O 1
ATOM 789 N N . ILE A 1 100 ? -11.850 2.172 33.080 1.00 85.50 100 ILE A N 1
ATOM 790 C CA . ILE A 1 100 ? -12.589 2.802 34.174 1.00 85.50 100 ILE A CA 1
ATOM 791 C C . ILE A 1 100 ? -13.470 1.773 34.878 1.00 85.50 100 ILE A C 1
ATOM 793 O O . ILE A 1 100 ? -14.045 0.886 34.248 1.00 85.50 100 ILE A O 1
ATOM 797 N N . ASN A 1 101 ? -13.596 1.899 36.199 1.00 82.69 101 ASN A N 1
ATOM 798 C CA . ASN A 1 101 ? -14.556 1.106 36.953 1.00 82.69 101 ASN A CA 1
ATOM 799 C C . ASN A 1 101 ? -15.963 1.633 36.650 1.00 82.69 101 ASN A C 1
ATOM 801 O O . ASN A 1 101 ? -16.298 2.757 37.031 1.00 82.69 101 ASN A O 1
ATOM 805 N N . VAL A 1 102 ? -16.769 0.850 35.934 1.00 83.31 102 VAL A N 1
ATOM 806 C CA . VAL A 1 102 ? -18.127 1.253 35.560 1.00 83.31 102 VAL A CA 1
ATOM 807 C C . VAL A 1 102 ? -19.141 0.557 36.452 1.00 83.31 102 VAL A C 1
ATOM 809 O O . VAL A 1 102 ? -19.078 -0.653 36.658 1.00 83.31 102 VAL A O 1
ATOM 812 N N . ASP A 1 103 ? -20.112 1.318 36.955 1.00 88.94 103 ASP A N 1
ATOM 813 C CA . ASP A 1 103 ? -21.257 0.743 37.653 1.00 88.94 103 ASP A CA 1
ATOM 814 C C . ASP A 1 103 ? -22.162 0.010 36.656 1.00 88.94 103 ASP A C 1
ATOM 816 O O . ASP A 1 103 ? -22.986 0.597 35.945 1.00 88.94 103 ASP A O 1
ATOM 820 N N . ILE A 1 104 ? -21.997 -1.309 36.629 1.00 88.06 104 ILE A N 1
ATOM 821 C CA . ILE A 1 104 ? -22.739 -2.223 35.766 1.00 88.06 104 ILE A CA 1
ATOM 822 C C . ILE A 1 104 ? -24.250 -2.083 36.007 1.00 88.06 104 ILE A C 1
ATOM 824 O O . ILE A 1 104 ? -25.022 -2.091 35.049 1.00 88.06 104 ILE A O 1
ATOM 828 N N . LYS A 1 105 ? -24.700 -1.871 37.254 1.00 90.88 105 LYS A N 1
ATOM 829 C CA . LYS A 1 105 ? -26.136 -1.741 37.558 1.00 90.88 105 LYS A CA 1
ATOM 830 C C . LYS A 1 105 ? -26.739 -0.518 36.886 1.00 90.88 105 LYS A C 1
ATOM 832 O O . LYS A 1 105 ? -27.861 -0.588 36.381 1.00 90.88 105 LYS A O 1
ATOM 837 N N . LYS A 1 106 ? -25.992 0.587 36.852 1.00 91.19 106 LYS A N 1
ATOM 838 C CA . LYS A 1 106 ? -26.418 1.820 36.190 1.00 91.19 106 LYS A CA 1
ATOM 839 C C . LYS A 1 106 ? -26.550 1.625 34.681 1.00 91.19 106 LYS A C 1
ATOM 841 O O . LYS A 1 106 ? -27.550 2.061 34.118 1.00 91.19 106 LYS A O 1
ATOM 846 N N . ILE A 1 107 ? -25.598 0.932 34.047 1.00 89.25 107 ILE A N 1
ATOM 847 C CA . ILE A 1 107 ? -25.672 0.618 32.611 1.00 89.25 107 ILE A CA 1
ATOM 848 C C . ILE A 1 107 ? -26.901 -0.243 32.318 1.00 89.25 107 ILE A C 1
ATOM 850 O O . ILE A 1 107 ? -27.709 0.118 31.468 1.00 89.25 107 ILE A O 1
ATOM 854 N N . PHE A 1 108 ? -27.074 -1.354 33.039 1.00 91.25 108 PHE A N 1
ATOM 855 C CA . PHE A 1 108 ? -28.213 -2.247 32.816 1.00 91.25 108 PHE A CA 1
ATOM 856 C C . PHE A 1 108 ? -29.550 -1.541 33.041 1.00 91.25 108 PHE A C 1
ATOM 858 O O . PHE A 1 108 ? -30.468 -1.717 32.245 1.00 91.25 108 PHE A O 1
ATOM 865 N N . SER A 1 109 ? -29.650 -0.700 34.074 1.00 92.06 109 SER A N 1
ATOM 866 C CA . SER A 1 109 ? -30.866 0.076 34.341 1.00 92.06 109 SER A CA 1
ATOM 867 C C . SER A 1 109 ? -31.156 1.091 33.231 1.00 92.06 109 SER A C 1
ATOM 869 O O . SER A 1 109 ? -32.308 1.246 32.833 1.00 92.06 109 SER A O 1
ATOM 871 N N . ASP A 1 110 ? -30.129 1.765 32.703 1.00 92.56 110 ASP A N 1
ATOM 872 C CA . ASP A 1 110 ? -30.278 2.702 31.583 1.00 92.56 110 ASP A CA 1
ATOM 873 C C . ASP A 1 110 ? -30.703 1.995 30.290 1.00 92.56 110 ASP A C 1
ATOM 875 O O . ASP A 1 110 ? -31.597 2.476 29.588 1.00 92.56 110 ASP A O 1
ATOM 879 N N . VAL A 1 111 ? -30.100 0.839 29.995 1.00 91.00 111 VAL A N 1
ATOM 880 C CA . VAL A 1 111 ? -30.446 0.020 28.829 1.00 91.00 111 VAL A CA 1
ATOM 881 C C . VAL A 1 111 ? -31.881 -0.479 28.936 1.00 91.00 111 VAL A C 1
ATOM 883 O O . VAL A 1 111 ? -32.639 -0.267 27.999 1.00 91.00 111 VAL A O 1
ATOM 886 N N . LEU A 1 112 ? -32.283 -1.064 30.070 1.00 89.75 112 LEU A N 1
ATOM 887 C CA . LEU A 1 112 ? -33.660 -1.520 30.301 1.00 89.75 112 LEU A CA 1
ATOM 888 C C . LEU A 1 112 ? -34.673 -0.384 30.133 1.00 89.75 112 LEU A C 1
ATOM 890 O O . LEU A 1 112 ? -35.687 -0.557 29.464 1.00 89.75 112 LEU A O 1
ATOM 894 N N . LYS A 1 113 ? -34.384 0.795 30.696 1.00 93.12 113 LYS A N 1
ATOM 895 C CA . LYS A 1 113 ? -35.293 1.948 30.643 1.00 93.12 113 LYS A CA 1
ATOM 896 C C . LYS A 1 113 ? -35.469 2.516 29.232 1.00 93.12 113 LYS A C 1
ATOM 898 O O . LYS A 1 113 ? -36.533 3.041 28.922 1.00 93.12 113 LYS A O 1
ATOM 903 N N . ASN A 1 114 ? -34.435 2.451 28.396 1.00 92.38 114 ASN A N 1
ATOM 904 C CA . ASN A 1 114 ? -34.435 3.049 27.058 1.00 92.38 114 ASN A CA 1
ATOM 905 C C . ASN A 1 114 ? -34.420 2.010 25.929 1.00 92.38 114 ASN A C 1
ATOM 907 O O . ASN A 1 114 ? -34.180 2.382 24.779 1.00 92.38 114 ASN A O 1
ATOM 911 N N . TYR A 1 115 ? -34.644 0.732 26.242 1.00 86.19 115 TYR A N 1
ATOM 912 C CA . TYR A 1 115 ? -34.474 -0.369 25.298 1.00 86.19 115 TYR A CA 1
ATOM 913 C C . TYR A 1 115 ? -35.338 -0.177 24.056 1.00 86.19 115 TYR A C 1
ATOM 915 O O . TYR A 1 115 ? -34.821 -0.175 22.940 1.00 86.19 115 TYR A O 1
ATOM 923 N N . GLU A 1 116 ? -36.631 0.083 24.260 1.00 84.00 116 GLU A N 1
ATOM 924 C CA . GLU A 1 116 ? -37.566 0.235 23.150 1.00 84.00 116 GLU A CA 1
ATOM 925 C C . GLU A 1 116 ? -37.203 1.419 22.252 1.00 84.00 116 GLU A C 1
ATOM 927 O O . GLU A 1 116 ? -37.177 1.305 21.037 1.00 84.00 116 GLU A O 1
ATOM 932 N N . LYS A 1 117 ? -36.809 2.547 22.844 1.00 83.25 117 LYS A N 1
ATOM 933 C CA . LYS A 1 117 ? -36.429 3.742 22.086 1.00 83.25 117 LYS A CA 1
ATOM 934 C C . LYS A 1 117 ? -35.131 3.570 21.285 1.00 83.25 117 LYS A C 1
ATOM 936 O O . LYS A 1 117 ? -34.969 4.223 20.261 1.00 83.25 117 LYS A O 1
ATOM 941 N N . ARG A 1 118 ? -34.167 2.794 21.794 1.00 84.75 118 ARG A N 1
ATOM 942 C CA . ARG A 1 118 ? -32.835 2.651 21.172 1.00 84.75 118 ARG A CA 1
ATOM 943 C C . ARG A 1 118 ? -32.758 1.508 20.166 1.00 84.75 118 ARG A C 1
ATOM 945 O O . ARG A 1 118 ? -31.949 1.594 19.250 1.00 84.75 118 ARG A O 1
ATOM 952 N N . TYR A 1 119 ? -33.536 0.449 20.370 1.00 79.94 119 TYR A N 1
ATOM 953 C CA . TYR A 1 119 ? -33.401 -0.799 19.614 1.00 79.94 119 TYR A CA 1
ATOM 954 C C . TYR A 1 119 ? -34.694 -1.268 18.956 1.00 79.94 119 TYR A C 1
ATOM 956 O O . TYR A 1 119 ? -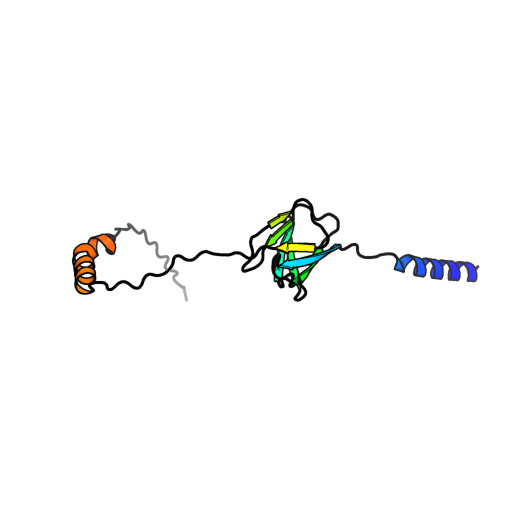34.646 -2.172 18.126 1.00 79.94 119 TYR A O 1
ATOM 964 N N . TYR A 1 120 ? -35.837 -0.685 19.312 1.00 76.38 120 TYR A N 1
ATOM 965 C CA . TYR A 1 120 ? -37.102 -0.990 18.664 1.00 76.38 120 TYR A CA 1
ATOM 966 C C . TYR A 1 120 ? -37.402 0.094 17.635 1.00 76.38 120 TYR A C 1
ATOM 968 O O . TYR A 1 120 ? -37.937 1.156 17.950 1.00 76.38 120 TYR A O 1
ATOM 976 N N . ASP A 1 121 ? -37.072 -0.194 16.381 1.00 69.75 121 ASP A N 1
ATOM 977 C CA . ASP A 1 121 ? -37.724 0.485 15.270 1.00 69.75 121 ASP A CA 1
ATOM 978 C C . ASP A 1 121 ? -39.164 -0.032 15.201 1.00 69.75 121 ASP A C 1
ATOM 980 O O . ASP A 1 121 ? -39.407 -1.242 15.118 1.00 69.75 121 ASP A O 1
ATOM 984 N N . GLN A 1 122 ? -40.139 0.878 15.293 1.00 69.56 122 GLN A N 1
ATOM 985 C CA . GLN A 1 122 ? -41.549 0.533 15.107 1.00 69.56 122 GLN A CA 1
ATOM 986 C C . GLN A 1 122 ? -41.717 -0.246 13.799 1.00 69.56 122 GLN A C 1
ATOM 988 O O . GLN A 1 122 ? -41.101 0.079 12.782 1.00 69.56 122 GLN A O 1
ATOM 993 N N . HIS A 1 123 ? -42.557 -1.283 13.826 1.00 69.94 123 HIS A N 1
ATOM 994 C CA . HIS A 1 123 ? -42.812 -2.107 12.652 1.00 69.94 123 HIS A CA 1
ATOM 995 C C . HIS A 1 123 ? -43.230 -1.228 11.473 1.00 69.94 123 HIS A C 1
ATOM 997 O O . HIS A 1 123 ? -44.272 -0.574 11.499 1.00 69.94 123 HIS A O 1
ATOM 1003 N N . SER A 1 124 ? -42.404 -1.224 10.433 1.00 65.69 124 SER A N 1
ATOM 1004 C CA . SER A 1 124 ? -42.764 -0.610 9.167 1.00 65.69 124 SER A CA 1
ATOM 1005 C C . SER A 1 124 ? -43.818 -1.500 8.510 1.00 65.69 124 SER A C 1
ATOM 1007 O O . SER A 1 124 ? -43.539 -2.641 8.139 1.00 65.69 124 SER A O 1
ATOM 1009 N N . LEU A 1 125 ? -45.056 -1.011 8.437 1.00 73.56 125 LEU A N 1
ATOM 1010 C CA . LEU A 1 125 ? -46.113 -1.657 7.664 1.00 73.56 125 LEU A CA 1
ATOM 1011 C C . LEU A 1 125 ? -45.778 -1.473 6.182 1.00 73.56 125 LEU A C 1
ATOM 1013 O O . LEU A 1 125 ? -45.752 -0.349 5.685 1.00 73.56 125 LEU A O 1
ATOM 1017 N N . TYR A 1 126 ? -45.489 -2.574 5.494 1.00 75.69 126 TYR A N 1
ATOM 1018 C CA . TYR A 1 126 ? -45.223 -2.570 4.060 1.00 75.69 126 TYR A CA 1
ATOM 1019 C C . TYR A 1 126 ? -46.407 -3.179 3.316 1.00 75.69 126 TYR A C 1
ATOM 1021 O O . TYR A 1 126 ? -46.720 -4.357 3.497 1.00 75.69 126 TYR A O 1
ATOM 1029 N N . ASP A 1 127 ? -47.022 -2.396 2.433 1.00 79.25 127 ASP A N 1
ATOM 1030 C CA . ASP A 1 127 ? -47.970 -2.917 1.454 1.00 79.25 127 ASP A CA 1
ATOM 1031 C C . ASP A 1 127 ? -47.198 -3.656 0.358 1.00 79.25 127 ASP A C 1
ATOM 1033 O O . ASP A 1 127 ? -46.527 -3.056 -0.484 1.00 79.25 127 ASP A O 1
ATOM 1037 N N . ILE A 1 128 ? -47.273 -4.987 0.374 1.00 82.31 128 ILE A N 1
ATOM 1038 C CA . ILE A 1 128 ? -46.662 -5.842 -0.645 1.00 82.31 128 ILE A CA 1
ATOM 1039 C C . ILE A 1 128 ? -47.720 -6.380 -1.608 1.00 82.31 128 ILE A C 1
ATOM 1041 O O . ILE A 1 128 ? -48.699 -7.008 -1.210 1.00 82.31 128 ILE A O 1
ATOM 1045 N N . ILE A 1 129 ? -47.492 -6.180 -2.908 1.00 80.06 129 ILE A N 1
ATOM 1046 C CA . ILE A 1 129 ? -48.306 -6.769 -3.976 1.00 80.06 129 ILE A CA 1
ATOM 1047 C C . ILE A 1 129 ? -47.608 -8.044 -4.455 1.00 80.06 129 ILE A C 1
ATOM 1049 O O . ILE A 1 129 ? -46.549 -7.992 -5.080 1.00 80.06 129 ILE A O 1
ATOM 1053 N N . TYR A 1 130 ? -48.205 -9.204 -4.173 1.00 81.31 130 TYR A N 1
ATOM 1054 C CA . TYR A 1 130 ? -47.671 -10.509 -4.568 1.00 81.31 130 TYR A CA 1
ATOM 1055 C C . TYR A 1 130 ? -48.453 -11.093 -5.751 1.00 81.31 130 TYR A C 1
ATOM 1057 O O . TYR A 1 130 ? -49.660 -11.318 -5.664 1.00 81.31 130 TYR A O 1
ATOM 1065 N N . ARG A 1 131 ? -47.762 -11.385 -6.863 1.00 78.88 131 ARG A N 1
ATOM 1066 C CA . ARG A 1 131 ? -48.348 -12.046 -8.040 1.00 78.88 131 ARG A CA 1
ATOM 1067 C C . ARG A 1 131 ? -47.749 -13.439 -8.221 1.00 78.88 131 ARG A C 1
ATOM 1069 O O . ARG A 1 131 ? -46.590 -13.579 -8.600 1.00 78.88 131 ARG A O 1
ATOM 1076 N N . LYS A 1 132 ? -48.563 -14.475 -8.008 1.00 81.38 132 LYS A N 1
ATOM 1077 C CA . LYS A 1 132 ? -48.195 -15.881 -8.232 1.00 81.38 132 LYS A CA 1
ATOM 1078 C C . LYS A 1 132 ? -48.599 -16.322 -9.637 1.00 81.38 132 LYS A C 1
ATOM 1080 O O . LYS A 1 132 ? -49.758 -16.177 -10.014 1.00 81.38 132 LYS A O 1
ATOM 1085 N N . LYS A 1 133 ? -47.668 -16.907 -10.396 1.00 76.88 133 LYS A N 1
ATOM 1086 C CA . LYS A 1 133 ? -47.969 -17.592 -11.662 1.00 76.88 133 LYS A CA 1
ATOM 1087 C C . LYS A 1 133 ? -47.947 -19.097 -11.417 1.00 76.88 133 LYS A C 1
ATOM 1089 O O . LYS A 1 133 ? -46.905 -19.649 -11.082 1.00 76.88 133 LYS A O 1
ATOM 1094 N N . ILE A 1 134 ? -49.099 -19.747 -11.554 1.00 75.62 134 ILE A N 1
ATOM 1095 C CA . ILE A 1 134 ? -49.196 -21.209 -11.535 1.00 75.62 134 ILE A CA 1
ATOM 1096 C C . ILE A 1 134 ? -48.964 -21.686 -12.968 1.00 75.62 134 ILE A C 1
ATOM 1098 O O . ILE A 1 134 ? -49.663 -21.252 -13.882 1.00 75.62 134 ILE A O 1
ATOM 1102 N N . ILE A 1 135 ? -47.960 -22.537 -13.167 1.00 67.31 135 ILE A N 1
ATOM 1103 C CA . ILE A 1 135 ? -47.736 -23.224 -14.440 1.00 67.31 135 ILE A CA 1
ATOM 1104 C C . ILE A 1 135 ? -48.377 -24.601 -14.294 1.00 67.31 135 ILE A C 1
ATOM 1106 O O . ILE A 1 135 ? -47.905 -25.421 -13.510 1.00 67.31 135 ILE A O 1
ATOM 1110 N N . ALA A 1 136 ? -49.482 -24.827 -15.002 1.00 66.00 136 ALA A N 1
ATOM 1111 C CA . ALA A 1 136 ? -50.074 -26.151 -15.124 1.00 66.00 136 ALA A CA 1
ATOM 1112 C C . ALA A 1 136 ? -49.288 -26.936 -16.180 1.00 66.00 136 ALA A C 1
ATOM 1114 O O . ALA A 1 136 ? -49.186 -26.504 -17.328 1.00 66.00 136 ALA A O 1
ATOM 1115 N N . MET A 1 137 ? -48.709 -28.063 -15.776 1.00 50.44 137 MET A N 1
ATOM 1116 C CA . MET A 1 137 ? -48.104 -29.027 -16.688 1.00 50.44 137 MET A CA 1
ATOM 1117 C C . MET A 1 137 ? -49.219 -29.954 -17.173 1.00 50.44 137 MET A C 1
ATOM 1119 O O . MET A 1 137 ? -49.799 -30.689 -16.377 1.00 50.44 137 MET A O 1
ATOM 1123 N N . ILE A 1 138 ? -49.569 -29.844 -18.454 1.00 56.25 138 ILE A N 1
ATOM 1124 C CA . ILE A 1 138 ? -50.500 -30.762 -19.117 1.00 56.25 138 ILE A CA 1
ATOM 1125 C C . ILE A 1 138 ? -49.704 -32.039 -19.406 1.00 56.25 138 ILE A C 1
ATOM 1127 O O . ILE A 1 138 ? -48.701 -31.973 -20.118 1.00 56.25 138 ILE A O 1
ATOM 1131 N N . VAL A 1 139 ? -50.111 -33.146 -18.780 1.00 58.34 139 VAL A N 1
ATOM 1132 C CA . VAL A 1 139 ? -49.616 -34.510 -19.038 1.00 58.34 139 VAL A CA 1
ATOM 1133 C C . VAL A 1 139 ? -50.502 -35.160 -20.087 1.00 58.34 139 VAL A C 1
ATOM 1135 O O . VAL A 1 139 ? -51.737 -34.988 -19.970 1.00 58.34 139 VAL A O 1
#

Radius of gyration: 32.78 Å; chains: 1; bounding box: 80×47×94 Å